Protein AF-A0A8J5J2A0-F1 (afdb_monomer)

Secondary structure (DSSP, 8-state):
-PPPPHHHHHHHHHHHTTTS-GGG-SHHHHHHHHHHHHHHHHHHHHHHHHHHHTSS--

Structure (mmCIF, N/CA/C/O backbone):
data_AF-A0A8J5J2A0-F1
#
_entry.id   AF-A0A8J5J2A0-F1
#
loop_
_atom_site.group_PDB
_atom_site.id
_atom_site.type_symbol
_atom_site.label_atom_id
_atom_site.label_alt_id
_atom_site.label_comp_id
_atom_site.label_asym_id
_atom_site.label_entity_id
_atom_site.label_seq_id
_atom_site.pdbx_PDB_ins_code
_atom_site.Cartn_x
_atom_site.Cartn_y
_atom_site.Cartn_z
_atom_site.occupancy
_atom_site.B_iso_or_equiv
_atom_site.auth_seq_id
_atom_site.auth_comp_id
_atom_site.auth_asym_id
_atom_site.auth_atom_id
_atom_site.pdbx_PDB_model_num
ATOM 1 N N . MET A 1 1 ? -3.516 -6.516 -17.049 1.00 58.81 1 MET A N 1
ATOM 2 C CA . MET A 1 1 ? -4.483 -6.038 -16.040 1.00 58.81 1 MET A CA 1
ATOM 3 C C . MET A 1 1 ? -4.263 -4.547 -15.849 1.00 58.81 1 MET A C 1
ATOM 5 O O . MET A 1 1 ? -3.131 -4.157 -15.579 1.00 58.81 1 MET A O 1
ATOM 9 N N . GLY A 1 2 ? -5.280 -3.724 -16.113 1.00 88.00 2 GLY A N 1
ATOM 10 C CA . GLY A 1 2 ? -5.203 -2.269 -15.945 1.00 88.00 2 GLY A CA 1
ATOM 11 C C . GLY A 1 2 ? -5.101 -1.868 -14.472 1.00 88.00 2 GLY A C 1
ATOM 12 O O . GLY A 1 2 ? -5.329 -2.689 -13.585 1.00 88.00 2 GLY A O 1
ATOM 13 N N . ARG A 1 3 ? -4.729 -0.610 -14.207 1.00 90.75 3 ARG A N 1
ATOM 14 C CA . ARG A 1 3 ? -4.786 -0.064 -12.843 1.00 90.75 3 ARG A CA 1
ATOM 15 C C . ARG A 1 3 ? -6.259 0.003 -12.409 1.00 90.75 3 ARG A C 1
ATOM 17 O O . ARG A 1 3 ? -7.061 0.470 -13.217 1.00 90.75 3 ARG A O 1
ATOM 24 N N . PRO A 1 4 ? -6.610 -0.439 -11.190 1.00 91.69 4 PRO A N 1
ATOM 25 C CA . PRO A 1 4 ? -7.984 -0.366 -10.711 1.00 91.69 4 PRO A CA 1
ATOM 26 C C . PRO A 1 4 ? -8.442 1.089 -10.599 1.00 91.69 4 PRO A C 1
ATOM 28 O O . PRO A 1 4 ? -7.645 1.993 -10.322 1.00 91.69 4 PRO A O 1
ATOM 31 N N . THR A 1 5 ? -9.736 1.303 -10.798 1.00 95.75 5 THR A N 1
ATOM 32 C CA . THR A 1 5 ? -10.414 2.557 -10.468 1.00 95.75 5 THR A CA 1
ATOM 33 C C . THR A 1 5 ? -10.413 2.790 -8.953 1.00 95.75 5 THR A C 1
ATOM 35 O O . THR A 1 5 ? -10.147 1.884 -8.159 1.00 95.75 5 THR A O 1
ATOM 38 N N . ILE A 1 6 ? -10.716 4.022 -8.533 1.00 95.06 6 ILE A N 1
ATOM 39 C CA . ILE A 1 6 ? -10.780 4.381 -7.108 1.00 95.06 6 ILE A CA 1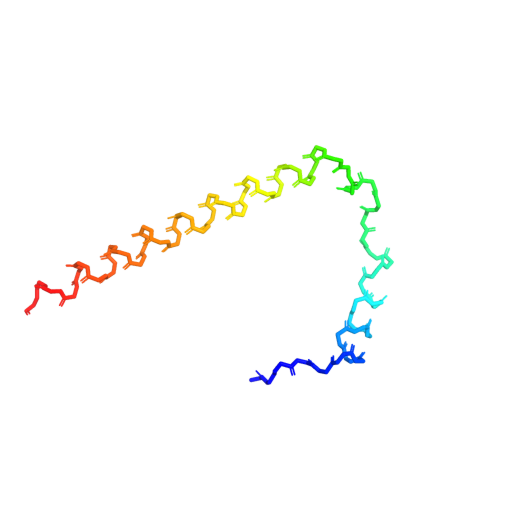
ATOM 40 C C . ILE A 1 6 ? -11.813 3.515 -6.373 1.00 95.06 6 ILE A C 1
ATOM 42 O O . ILE A 1 6 ? -11.525 3.017 -5.285 1.00 95.06 6 ILE A O 1
ATOM 46 N N . GLU A 1 7 ? -12.981 3.291 -6.977 1.00 96.75 7 GLU A N 1
ATOM 47 C CA . GLU A 1 7 ? -14.049 2.494 -6.365 1.00 96.75 7 GLU A CA 1
ATOM 48 C C . GLU A 1 7 ? -13.684 1.012 -6.263 1.00 96.75 7 GLU A C 1
ATOM 50 O O . GLU A 1 7 ? -13.924 0.385 -5.230 1.00 96.75 7 GLU A O 1
ATOM 55 N N . GLU A 1 8 ? -13.022 0.456 -7.279 1.00 95.38 8 GLU A N 1
ATOM 56 C CA . GLU A 1 8 ? -12.512 -0.917 -7.223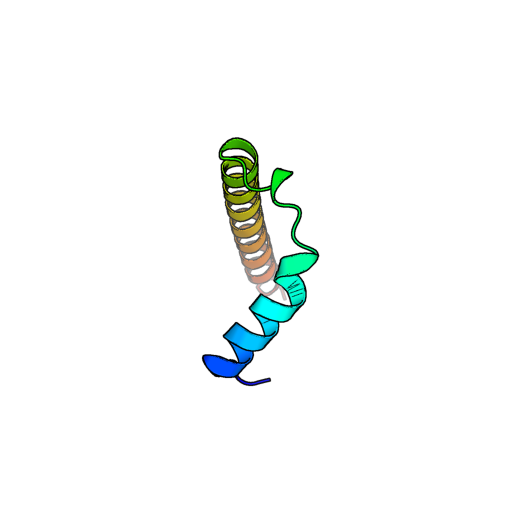 1.00 95.38 8 GLU A CA 1
ATOM 57 C C . GLU A 1 8 ? -11.453 -1.066 -6.128 1.00 95.38 8 GLU A C 1
ATOM 59 O O . GLU A 1 8 ? -11.544 -1.970 -5.300 1.00 95.38 8 GLU A O 1
ATOM 64 N N . ALA A 1 9 ? -10.489 -0.144 -6.054 1.00 94.31 9 ALA A N 1
ATOM 65 C CA . ALA A 1 9 ? -9.470 -0.160 -5.007 1.00 94.31 9 ALA A CA 1
ATOM 66 C C . ALA A 1 9 ? -10.090 -0.041 -3.603 1.00 94.31 9 ALA A C 1
ATOM 68 O O . ALA A 1 9 ? -9.654 -0.718 -2.668 1.00 94.31 9 ALA A O 1
ATOM 69 N N . ARG A 1 10 ? -11.133 0.784 -3.455 1.00 95.19 10 ARG A N 1
ATOM 70 C CA . ARG A 1 10 ? -11.876 0.937 -2.201 1.00 95.19 10 ARG A CA 1
ATOM 71 C C . ARG A 1 10 ? -12.619 -0.343 -1.829 1.00 95.19 10 ARG A C 1
ATOM 73 O O . ARG A 1 10 ? -12.529 -0.766 -0.680 1.00 95.19 10 ARG A O 1
ATOM 80 N N . SER A 1 11 ? -13.312 -0.967 -2.780 1.00 95.62 11 SER A N 1
ATOM 81 C CA . SER A 1 11 ? -14.013 -2.238 -2.573 1.00 95.62 11 SER A CA 1
ATOM 82 C C . SER A 1 11 ? -13.042 -3.343 -2.150 1.00 95.62 11 SER A C 1
ATOM 84 O O . SER A 1 11 ? -13.266 -4.013 -1.141 1.00 95.62 11 SER A O 1
ATOM 86 N N . MET A 1 12 ? -11.901 -3.452 -2.839 1.00 94.06 12 MET A N 1
ATOM 87 C CA . MET A 1 12 ? -10.839 -4.397 -2.492 1.00 94.06 12 MET A CA 1
ATOM 88 C C . MET A 1 12 ? -10.318 -4.162 -1.070 1.00 94.06 12 MET A C 1
ATOM 90 O O . MET A 1 12 ? -10.192 -5.117 -0.311 1.00 94.06 12 MET A O 1
ATOM 94 N N . PHE A 1 13 ? -10.053 -2.907 -0.686 1.00 89.62 13 PHE A N 1
ATOM 95 C CA . PHE A 1 13 ? -9.569 -2.563 0.654 1.00 89.62 13 PHE A CA 1
ATOM 96 C C . PHE A 1 13 ? -10.587 -2.884 1.754 1.00 89.62 13 PHE A C 1
ATOM 98 O O . PHE A 1 13 ? -10.218 -3.442 2.786 1.00 89.62 13 PHE A O 1
ATOM 105 N N . LEU A 1 14 ? -11.865 -2.567 1.532 1.00 92.56 14 LEU A N 1
ATOM 106 C CA . LEU A 1 14 ? -12.937 -2.873 2.481 1.00 92.56 14 LEU A CA 1
ATOM 107 C C . LEU A 1 14 ? -13.133 -4.382 2.659 1.00 92.56 14 LEU A C 1
ATOM 109 O O . LEU A 1 14 ? -13.432 -4.812 3.769 1.00 92.56 14 LEU A O 1
ATOM 113 N N . 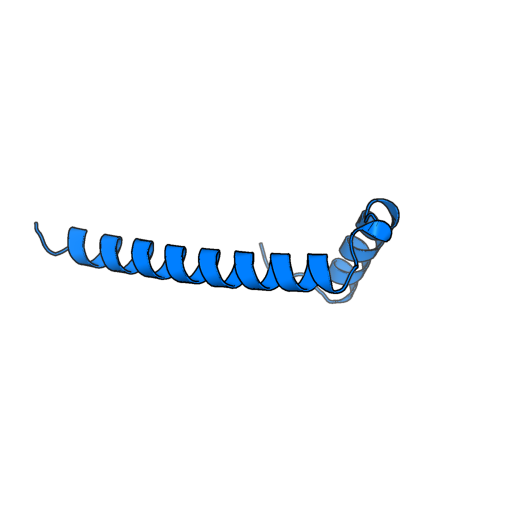GLY A 1 15 ? -12.913 -5.178 1.608 1.00 92.31 15 GLY A N 1
ATOM 114 C CA . GLY A 1 15 ? -13.003 -6.637 1.674 1.00 92.31 15 GLY A CA 1
ATOM 115 C C . GLY A 1 15 ? -11.958 -7.285 2.586 1.00 92.31 15 GLY A C 1
ATOM 116 O O . GLY A 1 15 ? -12.274 -8.252 3.266 1.00 92.31 15 GLY A O 1
ATOM 117 N N . VAL A 1 16 ? -10.738 -6.739 2.650 1.00 88.94 16 VAL A N 1
ATOM 118 C CA . VAL A 1 16 ? -9.648 -7.276 3.496 1.00 88.94 16 VAL A CA 1
ATOM 119 C C . VAL A 1 16 ? -9.542 -6.611 4.869 1.00 88.94 16 VAL A C 1
ATOM 121 O O . VAL A 1 16 ? -8.784 -7.072 5.720 1.00 88.94 16 VAL A O 1
ATOM 124 N N . LEU A 1 17 ? -10.278 -5.522 5.103 1.00 85.19 17 LEU A N 1
ATOM 125 C CA . LEU A 1 17 ? -10.243 -4.783 6.366 1.00 85.19 17 LEU A CA 1
ATOM 126 C C . LEU A 1 17 ? -10.573 -5.635 7.606 1.00 85.19 17 LEU A C 1
ATOM 128 O O . LEU A 1 17 ? -9.881 -5.473 8.610 1.00 85.19 17 LEU A O 1
ATOM 132 N N . PRO A 1 18 ? -11.587 -6.524 7.576 1.00 86.56 18 PRO A N 1
ATOM 133 C CA . PRO A 1 18 ? -11.935 -7.355 8.730 1.00 86.56 18 PRO A CA 1
ATOM 134 C C . PRO A 1 18 ? -10.831 -8.345 9.119 1.00 86.56 18 PRO A C 1
ATOM 136 O O . PRO A 1 18 ? -10.658 -8.639 10.299 1.00 86.56 18 PRO A O 1
ATOM 139 N N . ASP A 1 19 ? -10.060 -8.809 8.135 1.00 86.88 19 ASP A N 1
ATOM 140 C CA . ASP A 1 19 ? -8.987 -9.788 8.328 1.00 86.88 19 ASP A CA 1
ATOM 141 C C . ASP A 1 19 ? -7.663 -9.137 8.745 1.00 86.88 19 ASP A C 1
ATOM 143 O O . ASP A 1 19 ? -6.704 -9.830 9.086 1.00 86.88 19 ASP A O 1
ATOM 147 N N . LEU A 1 20 ? -7.577 -7.802 8.714 1.00 80.38 20 LEU A N 1
ATOM 148 C CA . LEU A 1 20 ? -6.375 -7.072 9.091 1.00 80.38 20 LEU A CA 1
ATOM 149 C C . LEU A 1 20 ? -6.226 -7.065 10.621 1.00 80.38 20 LEU A C 1
ATOM 151 O O . LEU A 1 20 ? -6.999 -6.407 11.323 1.00 80.38 20 LEU A O 1
ATOM 155 N N . PRO A 1 21 ? -5.194 -7.725 11.179 1.00 79.31 21 PRO A N 1
ATOM 156 C CA . PRO A 1 21 ? -4.961 -7.702 12.613 1.00 79.31 21 PRO A CA 1
ATOM 157 C C . PRO A 1 21 ? -4.566 -6.285 13.045 1.00 79.31 21 PRO A C 1
ATOM 159 O O . PRO A 1 21 ? -3.425 -5.855 12.876 1.00 79.31 21 PRO A O 1
ATOM 162 N N . ILE A 1 22 ? -5.502 -5.552 13.658 1.00 74.00 22 ILE A N 1
ATOM 163 C CA . ILE A 1 22 ? -5.279 -4.186 14.173 1.00 74.00 22 ILE A CA 1
ATOM 164 C C . ILE A 1 22 ? -4.091 -4.164 15.149 1.00 74.00 22 ILE A C 1
ATOM 166 O O . ILE A 1 22 ? -3.300 -3.220 15.157 1.00 74.00 22 ILE A O 1
ATOM 170 N N . ARG A 1 23 ? -3.890 -5.254 15.900 1.00 73.00 23 ARG A N 1
ATOM 171 C CA . ARG A 1 23 ? -2.743 -5.445 16.805 1.00 73.00 23 ARG A CA 1
ATOM 172 C C . ARG A 1 23 ? -1.385 -5.348 16.105 1.00 73.00 23 ARG A C 1
ATOM 174 O O . ARG A 1 23 ? -0.403 -5.006 16.753 1.00 73.00 23 ARG A O 1
ATOM 181 N N . ASP A 1 24 ? -1.326 -5.569 14.793 1.00 69.94 24 ASP A N 1
ATOM 182 C CA . ASP A 1 24 ? -0.090 -5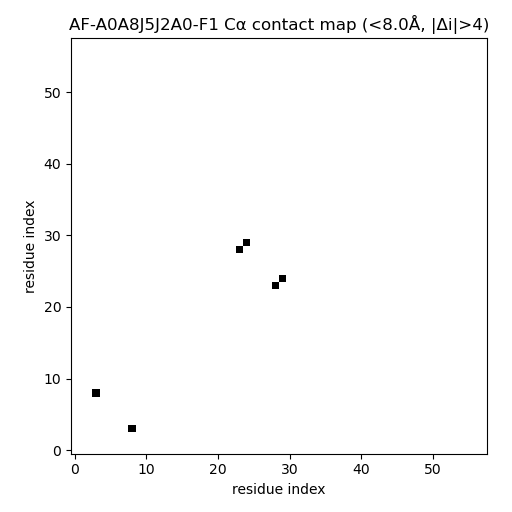.478 14.020 1.00 69.94 24 ASP A CA 1
ATOM 183 C C . ASP A 1 24 ? 0.195 -4.078 13.465 1.00 69.94 24 ASP A C 1
ATOM 185 O O . ASP A 1 24 ? 1.281 -3.852 12.918 1.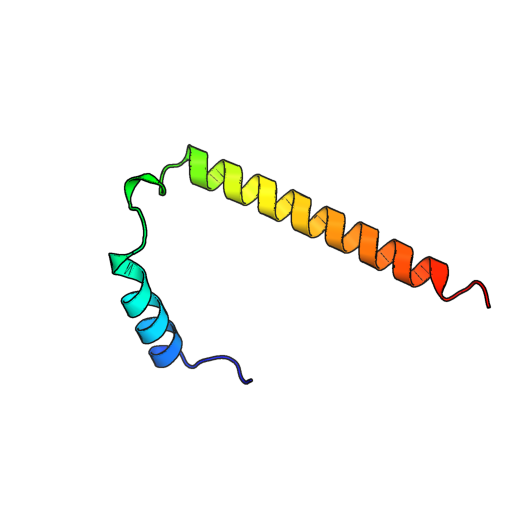00 69.94 24 ASP A O 1
ATOM 189 N N . THR A 1 25 ? -0.725 -3.123 13.636 1.00 76.31 25 THR A N 1
ATOM 190 C CA . THR A 1 25 ? -0.570 -1.718 13.216 1.00 76.31 25 THR A CA 1
ATOM 191 C C . THR A 1 25 ? 0.140 -0.857 14.268 1.00 76.31 25 THR A C 1
ATOM 193 O O . THR A 1 25 ? -0.197 0.299 14.500 1.00 76.31 25 THR A O 1
ATOM 196 N N . THR A 1 26 ? 1.177 -1.402 14.905 1.00 88.12 26 THR A N 1
ATOM 197 C CA . THR A 1 26 ? 2.018 -0.654 15.852 1.00 88.12 26 THR A CA 1
ATOM 198 C C . THR A 1 26 ? 3.117 0.133 15.137 1.00 88.12 26 THR A C 1
ATOM 200 O O . THR A 1 26 ? 3.552 -0.221 14.034 1.00 88.12 26 THR A O 1
ATOM 203 N N . ALA A 1 27 ? 3.635 1.183 15.785 1.00 90.75 27 ALA A N 1
ATOM 204 C CA . ALA A 1 27 ? 4.772 1.954 15.273 1.00 90.75 27 ALA A CA 1
ATOM 205 C C . ALA A 1 27 ? 6.005 1.067 15.006 1.00 90.75 27 ALA A C 1
ATOM 207 O O . ALA A 1 27 ? 6.647 1.200 13.963 1.00 90.75 27 ALA A O 1
ATOM 208 N N . ASN A 1 28 ? 6.277 0.100 15.890 1.00 92.12 28 ASN A N 1
ATOM 209 C CA . ASN A 1 28 ? 7.389 -0.843 15.746 1.00 92.12 28 ASN A CA 1
ATOM 210 C C . ASN A 1 28 ? 7.221 -1.750 14.523 1.00 92.12 28 ASN A C 1
ATOM 212 O O . ASN A 1 28 ? 8.137 -1.870 13.706 1.00 92.12 28 ASN A O 1
ATOM 216 N N . ASN A 1 29 ? 6.038 -2.340 14.338 1.00 88.38 29 ASN A N 1
ATOM 217 C CA . ASN A 1 29 ? 5.762 -3.193 13.181 1.00 88.38 29 ASN A CA 1
ATOM 218 C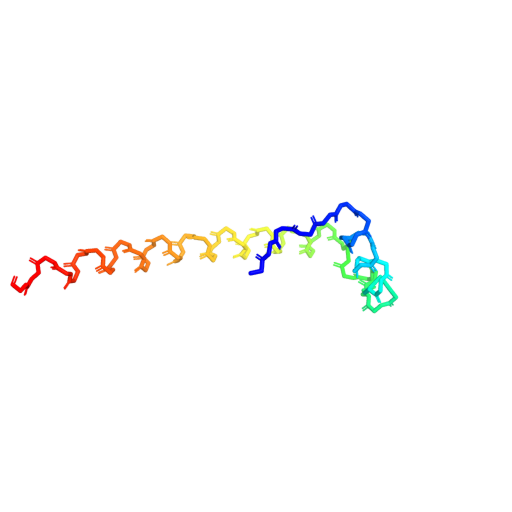 C . ASN A 1 29 ? 5.791 -2.400 11.871 1.00 88.38 29 ASN A C 1
ATOM 220 O O . ASN A 1 29 ? 6.271 -2.899 10.849 1.00 88.38 29 ASN A O 1
ATOM 224 N N . ARG A 1 30 ? 5.335 -1.144 11.902 1.00 89.25 30 ARG A N 1
ATOM 225 C CA . ARG A 1 30 ? 5.440 -0.223 10.767 1.00 89.25 30 ARG A CA 1
ATOM 226 C C . ARG A 1 30 ? 6.899 0.062 10.420 1.00 89.25 30 ARG A C 1
ATOM 228 O O . ARG A 1 30 ? 7.265 -0.020 9.248 1.00 89.25 30 ARG A O 1
ATOM 235 N N . GLN A 1 31 ? 7.737 0.360 11.412 1.00 92.69 31 GLN A N 1
ATOM 236 C CA . GLN A 1 31 ? 9.159 0.620 11.187 1.00 92.69 31 GLN A CA 1
ATOM 237 C C . GLN A 1 31 ? 9.882 -0.626 10.660 1.00 92.69 31 GLN A C 1
ATOM 239 O O . GLN A 1 31 ? 10.650 -0.534 9.701 1.00 92.69 31 GLN A O 1
ATOM 244 N N . ARG A 1 32 ? 9.580 -1.808 11.209 1.00 93.19 32 ARG A N 1
ATOM 245 C CA . ARG A 1 32 ? 10.106 -3.086 10.716 1.00 93.19 32 ARG A CA 1
ATOM 246 C C . ARG A 1 32 ? 9.743 -3.324 9.248 1.00 93.19 32 ARG A C 1
ATOM 248 O O . ARG A 1 32 ? 10.636 -3.643 8.465 1.00 93.19 32 ARG A O 1
ATOM 255 N N . ARG A 1 33 ? 8.481 -3.109 8.850 1.00 91.12 33 ARG A N 1
ATOM 256 C CA . ARG A 1 33 ? 8.047 -3.233 7.443 1.00 91.12 33 ARG A CA 1
ATOM 257 C C . ARG A 1 33 ? 8.760 -2.242 6.524 1.00 91.12 33 ARG A C 1
ATOM 259 O O . ARG A 1 33 ? 9.187 -2.636 5.444 1.00 91.12 33 ARG A O 1
ATOM 266 N N . LYS A 1 34 ? 8.955 -0.987 6.950 1.00 93.94 34 LYS A N 1
ATOM 267 C CA . LYS A 1 34 ? 9.741 -0.001 6.180 1.00 93.94 34 LYS A CA 1
ATOM 268 C C . LYS A 1 34 ? 11.176 -0.474 5.947 1.00 93.94 34 LYS A C 1
ATOM 270 O O . LYS A 1 34 ? 11.670 -0.394 4.826 1.00 93.94 34 LYS A O 1
ATOM 275 N N . ASN A 1 35 ? 11.826 -0.995 6.987 1.00 95.19 35 ASN A N 1
ATOM 276 C CA . ASN A 1 35 ? 13.188 -1.512 6.880 1.00 95.19 35 ASN A CA 1
ATOM 277 C C . ASN A 1 35 ? 13.252 -2.716 5.929 1.00 95.19 35 ASN A C 1
ATOM 279 O O . ASN A 1 35 ? 14.131 -2.770 5.075 1.00 95.19 35 ASN A O 1
ATOM 283 N N . GLN A 1 36 ? 12.304 -3.652 6.035 1.00 94.75 36 GLN A N 1
ATOM 284 C CA . GLN A 1 36 ? 12.208 -4.800 5.126 1.00 94.75 36 GLN A CA 1
ATOM 285 C C . GLN A 1 36 ? 12.006 -4.365 3.673 1.00 94.75 36 GLN A C 1
ATOM 287 O O . GLN A 1 36 ? 12.687 -4.884 2.795 1.00 94.75 36 GLN A O 1
ATOM 292 N N . LEU A 1 37 ? 11.123 -3.393 3.425 1.00 95.62 37 LEU A N 1
ATOM 293 C CA . LEU A 1 37 ? 10.877 -2.873 2.082 1.00 95.62 37 LEU A CA 1
ATOM 294 C C . LEU A 1 37 ? 12.135 -2.219 1.501 1.00 95.62 37 LEU A C 1
ATOM 296 O O . LEU A 1 37 ? 12.492 -2.505 0.364 1.00 95.62 37 LEU A O 1
ATOM 300 N N . LYS A 1 38 ? 12.850 -1.413 2.298 1.00 95.38 38 LYS A N 1
ATOM 301 C CA . LYS A 1 38 ? 14.130 -0.816 1.893 1.00 95.38 38 LYS A CA 1
ATOM 302 C C . LYS A 1 38 ? 15.127 -1.894 1.460 1.00 95.38 38 LYS A C 1
ATOM 304 O O . LYS A 1 38 ? 15.673 -1.811 0.366 1.00 95.38 38 LYS A O 1
ATOM 309 N N . TRP A 1 39 ? 15.327 -2.920 2.290 1.00 93.81 39 TRP A N 1
ATOM 310 C CA . TRP A 1 39 ? 16.253 -4.009 1.976 1.00 93.81 39 TRP A CA 1
ATOM 311 C C . TRP A 1 39 ? 15.809 -4.833 0.765 1.00 93.81 39 TRP A C 1
ATOM 313 O O . TRP A 1 39 ? 16.650 -5.205 -0.050 1.00 93.81 39 TRP A O 1
ATOM 323 N N . ALA A 1 40 ? 14.508 -5.088 0.609 1.00 94.00 40 ALA A N 1
ATOM 324 C CA . ALA A 1 40 ? 13.967 -5.783 -0.555 1.00 94.00 40 ALA A CA 1
ATOM 325 C C . ALA A 1 40 ? 14.248 -5.010 -1.853 1.00 94.00 40 ALA A C 1
ATOM 327 O O . ALA A 1 40 ? 14.733 -5.610 -2.814 1.00 94.00 40 ALA A O 1
ATOM 328 N N . SER A 1 41 ? 14.033 -3.689 -1.859 1.00 93.44 41 SER A N 1
ATOM 329 C CA . SER A 1 41 ? 14.353 -2.826 -3.002 1.00 93.44 41 SER A CA 1
ATOM 330 C C . SER A 1 41 ? 15.850 -2.825 -3.315 1.00 93.44 41 SER A C 1
ATOM 332 O O . SER A 1 41 ? 16.232 -3.075 -4.455 1.00 93.44 41 SER A O 1
ATOM 334 N N . THR A 1 42 ? 16.714 -2.658 -2.308 1.00 92.94 42 THR A N 1
ATOM 335 C CA . THR A 1 42 ? 18.174 -2.704 -2.504 1.00 92.94 42 THR A CA 1
ATOM 336 C C . THR A 1 42 ? 18.634 -4.049 -3.074 1.00 92.94 42 THR A C 1
ATOM 338 O O . THR A 1 42 ? 19.452 -4.103 -3.991 1.00 92.94 42 THR A O 1
ATOM 341 N N . LEU A 1 43 ? 18.087 -5.166 -2.586 1.00 92.88 43 LEU A N 1
ATOM 342 C CA . LEU A 1 43 ? 18.401 -6.489 -3.131 1.00 92.88 43 LEU A CA 1
ATOM 343 C C . LEU A 1 43 ? 17.905 -6.653 -4.571 1.00 92.88 43 LEU A C 1
ATOM 345 O O . LEU A 1 43 ? 18.569 -7.308 -5.377 1.00 92.88 43 LEU A O 1
ATOM 349 N N . GLN A 1 44 ? 16.752 -6.078 -4.910 1.00 91.94 44 GLN A N 1
ATOM 350 C CA . GLN A 1 44 ? 16.228 -6.091 -6.272 1.00 91.94 44 GLN A CA 1
ATOM 351 C C . GLN A 1 44 ? 17.134 -5.308 -7.230 1.00 91.94 44 GLN A C 1
ATOM 353 O O . GLN A 1 44 ? 17.421 -5.812 -8.318 1.00 91.94 44 GLN A O 1
ATOM 358 N N . GLU A 1 45 ? 17.633 -4.144 -6.816 1.00 90.38 45 GLU A N 1
ATOM 359 C CA . GLU A 1 45 ? 18.602 -3.340 -7.571 1.00 90.38 45 GLU A CA 1
ATOM 360 C C . GLU A 1 45 ? 19.910 -4.107 -7.796 1.00 90.38 45 GLU A C 1
ATOM 362 O O . GLU A 1 45 ? 20.362 -4.224 -8.934 1.00 90.38 45 GLU A O 1
ATOM 367 N N . ILE A 1 46 ? 20.467 -4.739 -6.755 1.00 89.50 46 ILE A N 1
ATOM 368 C CA . ILE A 1 46 ? 21.671 -5.582 -6.878 1.00 89.50 46 ILE A CA 1
ATOM 369 C C . ILE A 1 46 ? 21.431 -6.738 -7.860 1.00 89.50 46 ILE A C 1
ATOM 371 O O . ILE A 1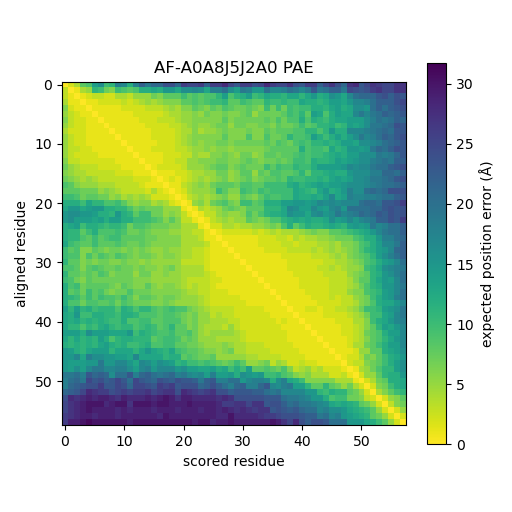 46 ? 22.266 -7.014 -8.724 1.00 89.50 46 ILE A O 1
ATOM 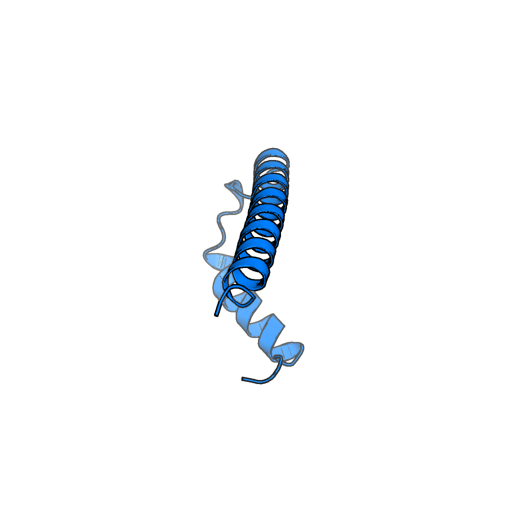375 N N . ARG A 1 47 ? 20.282 -7.421 -7.764 1.00 88.50 47 ARG A N 1
ATOM 376 C CA . ARG A 1 47 ? 19.915 -8.509 -8.689 1.00 88.50 47 ARG A CA 1
ATOM 377 C C . ARG A 1 47 ? 19.715 -8.016 -10.121 1.00 88.50 47 ARG A C 1
ATOM 379 O O . ARG A 1 47 ? 19.967 -8.775 -11.051 1.00 88.50 47 ARG A O 1
ATOM 386 N N . ALA A 1 48 ? 19.211 -6.800 -10.319 1.00 85.81 48 ALA A N 1
ATOM 387 C CA . ALA A 1 48 ? 19.076 -6.194 -11.642 1.00 85.81 48 ALA A CA 1
ATOM 388 C C . ALA A 1 48 ? 20.450 -5.825 -12.223 1.00 85.81 48 ALA A C 1
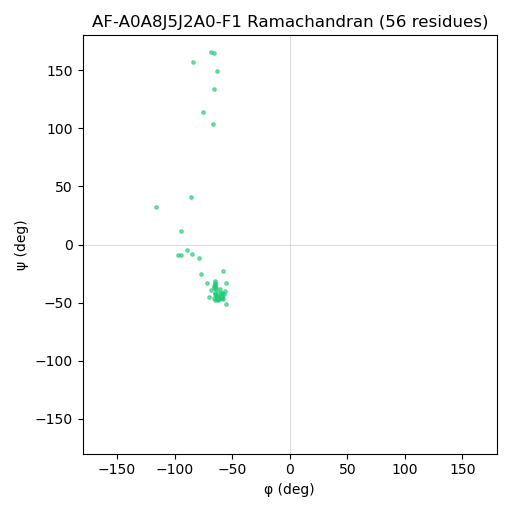ATOM 390 O O . ALA A 1 48 ? 20.749 -6.206 -13.350 1.00 85.81 48 ALA A O 1
ATOM 391 N N . GLY A 1 49 ? 21.325 -5.204 -11.426 1.00 83.00 49 GLY A N 1
ATOM 392 C CA . GLY A 1 49 ? 22.698 -4.888 -11.828 1.00 83.00 49 GLY A CA 1
ATOM 393 C C . GLY A 1 49 ? 23.508 -6.132 -12.210 1.00 83.00 49 GLY A C 1
ATOM 394 O O . GLY A 1 49 ? 24.171 -6.142 -13.243 1.00 83.00 49 GLY A O 1
ATOM 395 N N . ARG A 1 50 ? 23.379 -7.228 -11.447 1.00 72.38 50 ARG A N 1
ATOM 396 C CA . ARG A 1 50 ? 24.004 -8.523 -11.787 1.00 72.38 50 ARG A CA 1
ATOM 397 C C . ARG A 1 50 ? 23.468 -9.130 -13.084 1.00 72.38 50 ARG A C 1
ATOM 399 O O . ARG A 1 50 ? 24.242 -9.713 -13.834 1.00 72.38 50 ARG A O 1
ATOM 406 N N . ARG A 1 51 ? 22.168 -8.986 -13.367 1.00 62.97 51 ARG A N 1
ATOM 407 C CA . ARG A 1 51 ? 21.580 -9.436 -14.641 1.00 62.97 51 ARG A CA 1
ATOM 408 C C . ARG A 1 51 ? 22.125 -8.649 -15.830 1.00 62.97 51 ARG A C 1
ATOM 410 O O . ARG A 1 51 ? 22.372 -9.251 -16.861 1.00 62.97 51 ARG A O 1
ATOM 417 N N . ASN A 1 52 ? 22.378 -7.352 -15.673 1.00 58.16 52 ASN A N 1
ATOM 418 C CA . ASN A 1 52 ? 22.921 -6.531 -16.757 1.00 58.16 52 ASN A CA 1
ATOM 419 C C . ASN A 1 52 ? 24.397 -6.846 -17.056 1.00 58.16 52 ASN A C 1
ATOM 421 O O . ASN A 1 52 ? 24.799 -6.815 -18.211 1.00 58.16 52 ASN A O 1
ATOM 425 N N . PHE A 1 53 ? 25.192 -7.214 -16.045 1.00 55.06 53 PHE A N 1
ATOM 426 C CA . PHE A 1 53 ? 26.601 -7.590 -16.239 1.00 55.06 53 PHE A CA 1
ATOM 427 C C . PHE A 1 53 ? 26.790 -9.005 -16.814 1.00 55.06 53 PHE A C 1
ATOM 429 O O . PHE A 1 53 ? 27.798 -9.277 -17.457 1.00 55.06 53 PHE A O 1
ATOM 436 N N . GLY A 1 54 ? 25.825 -9.909 -16.607 1.00 51.59 54 GLY A N 1
ATOM 437 C CA . GLY A 1 54 ? 25.857 -11.269 -17.159 1.00 51.59 54 GLY A CA 1
ATOM 438 C C . GLY A 1 54 ? 25.454 -11.379 -18.635 1.00 51.59 54 GLY A C 1
ATOM 439 O O . GLY A 1 54 ? 25.655 -12.431 -19.228 1.00 51.59 54 GLY A O 1
ATOM 440 N N . VAL A 1 55 ? 24.895 -10.318 -19.232 1.00 52.25 55 VAL A N 1
ATOM 441 C CA . VAL A 1 55 ? 24.450 -10.294 -20.643 1.00 52.25 55 VAL A CA 1
ATOM 442 C C . VAL A 1 55 ? 25.503 -9.658 -21.569 1.00 52.25 55 VAL A C 1
ATOM 444 O O . VAL A 1 55 ? 25.395 -9.772 -22.782 1.00 52.25 55 VAL A O 1
ATOM 447 N N . SER A 1 56 ? 26.567 -9.055 -21.022 1.00 48.62 56 SER A N 1
ATOM 448 C CA . SER A 1 56 ? 27.702 -8.513 -21.798 1.00 48.62 56 SER A CA 1
ATOM 449 C C . SER A 1 56 ? 28.889 -9.478 -21.949 1.00 48.62 56 SER A C 1
ATOM 451 O O . SER A 1 56 ? 29.961 -9.046 -22.358 1.00 48.62 56 SER A O 1
ATOM 453 N N . ALA A 1 57 ? 28.731 -10.760 -21.608 1.00 50.75 57 ALA A N 1
ATOM 454 C CA . ALA A 1 57 ? 29.798 -11.767 -21.675 1.00 50.75 57 ALA A CA 1
ATOM 455 C C . ALA A 1 57 ? 29.519 -12.897 -22.689 1.00 50.75 57 ALA A C 1
ATOM 457 O O . ALA A 1 57 ? 29.926 -14.036 -22.457 1.00 50.75 57 ALA A O 1
ATOM 458 N N . ILE A 1 58 ? 28.817 -12.593 -23.788 1.00 40.97 58 ILE A N 1
ATOM 459 C CA . ILE A 1 58 ? 28.658 -13.486 -24.949 1.00 40.97 58 ILE A CA 1
ATOM 460 C C . ILE A 1 58 ? 29.093 -12.734 -26.201 1.00 40.97 58 ILE A C 1
ATOM 462 O O . ILE A 1 58 ? 28.612 -11.591 -26.372 1.00 40.97 58 ILE A O 1
#

Mean predicted aligned error: 10.03 Å

Radius of gyration: 18.29 Å; Cα contacts (8 Å, |Δi|>4): 3; chains: 1; bounding box: 44×18×42 Å

Organism: NCBI:txid2496075

pLDDT: mean 83.72, std 14.65, range [40.97, 96.75]

Foldseek 3Di:
DDDDDPVVVVVVCVVCVVVDDPVCPDPVNVVVVVVVVVVVVVVVVVVVVVVVVVVVPD

Solvent-accessible surface area (backbone atoms only — not comparable to full-atom values): 3556 Å² total; per-residue (Å²): 133,80,83,74,52,73,66,54,50,49,52,56,50,62,70,49,51,84,78,51,63,69,87,61,73,38,74,67,51,49,52,50,51,50,53,50,51,52,52,50,52,53,52,49,50,53,53,49,54,52,54,60,62,67,67,73,76,119

Sequence (58 aa):
MGRPTIEEARSMFLGVLPDLPIRDTTANNRQRRKNQLKWASTLQEIRAGRRNFGVSAI

Nearest PDB structures (foldseek):
  5npk-assembly1_D  TM=4.033E-01  e=3.680E+00  Staphylococcus aureus subsp. aureus N315